Protein AF-A0A6M5YLL1-F1 (afdb_monomer)

Organism: NCBI:txid2774151

Mean predicted aligned error: 6.55 Å

Nearest PDB structures (foldseek):
  3fbz-assembly3_C  TM=6.568E-01  e=9.996E+00  Captovirus AFV1
  6pja-assembly1_A  TM=4.181E-01  e=7.401E+00  Escherichia coli

Foldseek 3Di:
DDLVLQLVVLCVDPVSVVLLQVLLCVLCVVPNHDPRSVLSSSLLSNLLLVVLVCVVVVPPDDPVVVVVVSLVVSLVVVVVVVDDSVSSSSSSVSSNVSNVVDDCPHPNSVSSNVSVVVVD

Radius of gyration: 13.65 Å; Cα contacts (8 Å, |Δi|>4): 118; chains: 1; bounding box: 34×25×36 Å

pLDDT: mean 78.91, std 10.05, range [52.75, 90.19]

Secondary structure (DSSP, 8-state):
--HHHHHHHHTTSHHHHHHHHHHHHHHHTTT-TTTTHHHHHHHHHHHHHHHHHHHHTT-SS--HHHHHHHHHHHHHHHHHTT--HHHHHHHHHHHHHHHHT--TTSHHHHHHHHHHHHT-

Structure (mmCIF, N/CA/C/O backbone):
data_AF-A0A6M5YLL1-F1
#
_entry.id   AF-A0A6M5YLL1-F1
#
loop_
_atom_site.group_PDB
_atom_site.id
_atom_site.type_symbol
_atom_site.label_atom_id
_atom_site.label_alt_id
_atom_site.label_comp_id
_atom_site.label_asym_id
_atom_site.label_entity_id
_atom_site.label_seq_id
_atom_site.pdbx_PDB_ins_code
_atom_site.Cartn_x
_atom_site.Cartn_y
_atom_site.Cartn_z
_a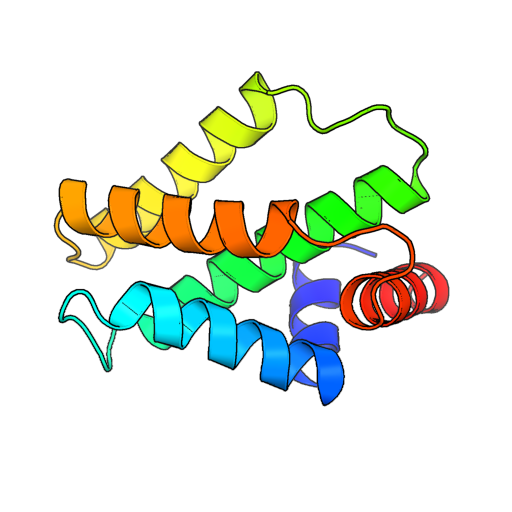tom_site.occupancy
_atom_site.B_iso_or_equiv
_atom_site.auth_seq_id
_atom_site.auth_comp_id
_atom_site.auth_asym_id
_atom_site.auth_atom_id
_atom_site.pdbx_PDB_model_num
ATOM 1 N N . MET A 1 1 ? 4.049 7.749 -16.153 1.00 80.44 1 MET A N 1
ATOM 2 C CA . MET A 1 1 ? 2.800 7.187 -15.592 1.00 80.44 1 MET A CA 1
ATOM 3 C C . MET A 1 1 ? 2.414 7.818 -14.247 1.00 80.44 1 MET A C 1
ATOM 5 O O . MET A 1 1 ? 3.293 8.070 -13.425 1.00 80.44 1 MET A O 1
ATOM 9 N N . ASP A 1 2 ? 1.122 8.080 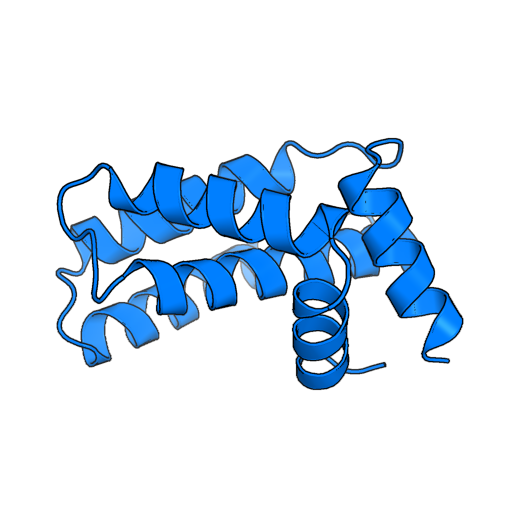-14.017 1.00 79.56 2 ASP A N 1
ATOM 10 C CA . ASP A 1 2 ? 0.568 8.582 -12.746 1.00 79.56 2 ASP A CA 1
ATOM 11 C C . ASP A 1 2 ? 0.059 7.463 -11.805 1.00 79.56 2 ASP A C 1
ATOM 13 O O . ASP A 1 2 ? -0.007 6.288 -12.173 1.00 79.56 2 ASP A O 1
ATOM 17 N N . ARG A 1 3 ? -0.315 7.838 -10.570 1.00 78.88 3 ARG A N 1
ATOM 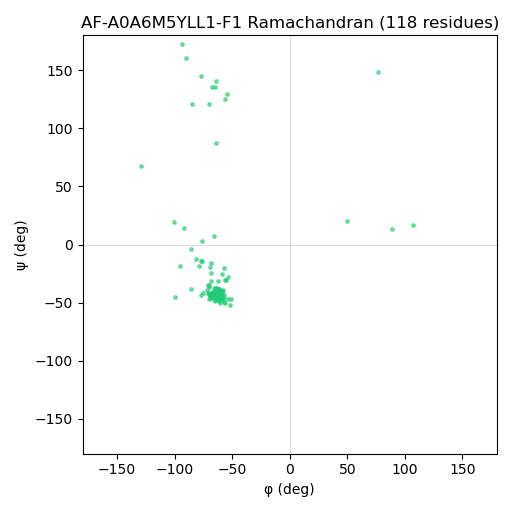18 C CA . ARG A 1 3 ? -0.806 6.933 -9.508 1.00 78.88 3 ARG A CA 1
ATOM 19 C C . ARG A 1 3 ? -1.979 6.065 -9.967 1.00 78.88 3 ARG A C 1
ATOM 21 O O . ARG A 1 3 ? -2.032 4.876 -9.644 1.00 78.88 3 ARG A O 1
ATOM 28 N N . THR A 1 4 ? -2.963 6.671 -10.622 1.00 82.06 4 THR A N 1
ATOM 29 C CA . THR A 1 4 ? -4.236 6.016 -10.942 1.00 82.06 4 THR A CA 1
ATOM 30 C C . THR A 1 4 ? -4.011 4.948 -12.003 1.00 82.06 4 THR A C 1
ATOM 32 O O . THR A 1 4 ? -4.482 3.821 -11.850 1.00 82.06 4 THR A O 1
ATOM 35 N N . GLN A 1 5 ? -3.201 5.272 -13.013 1.00 85.06 5 GLN A N 1
ATOM 36 C CA . GLN A 1 5 ? -2.723 4.323 -14.019 1.00 85.06 5 GLN A CA 1
ATOM 37 C C . GLN A 1 5 ? -1.944 3.163 -13.379 1.00 85.06 5 GLN A C 1
ATOM 39 O O . GLN A 1 5 ? -2.269 2.005 -13.642 1.00 85.06 5 GLN A O 1
ATOM 44 N N . PHE A 1 6 ? -0.997 3.443 -12.469 1.00 85.38 6 PHE A N 1
ATOM 45 C CA . PHE A 1 6 ? -0.264 2.384 -11.761 1.00 85.38 6 PHE A CA 1
ATOM 46 C C . PHE A 1 6 ? -1.201 1.469 -10.982 1.00 85.38 6 PHE A C 1
ATOM 48 O O . PHE A 1 6 ? -1.093 0.255 -11.078 1.00 85.38 6 PHE A O 1
ATOM 55 N N . THR A 1 7 ? -2.151 2.037 -10.239 1.00 83.12 7 THR A N 1
ATOM 56 C CA . THR A 1 7 ? -3.079 1.261 -9.406 1.00 83.12 7 THR A CA 1
ATOM 57 C C . THR A 1 7 ? -3.946 0.338 -10.260 1.00 83.12 7 THR A C 1
ATOM 59 O O . THR A 1 7 ? -4.174 -0.813 -9.896 1.00 83.12 7 THR A O 1
ATOM 62 N N . LEU A 1 8 ? -4.416 0.819 -11.414 1.00 86.12 8 LEU A N 1
ATOM 63 C CA . LEU A 1 8 ? -5.191 0.011 -12.354 1.00 86.12 8 LEU A CA 1
ATOM 64 C C . LEU A 1 8 ? -4.360 -1.125 -12.953 1.00 86.12 8 LEU A C 1
ATOM 66 O O . LEU A 1 8 ? -4.859 -2.243 -13.054 1.00 86.12 8 LEU A O 1
ATOM 70 N N . GLN A 1 9 ? -3.107 -0.862 -13.327 1.00 86.94 9 GLN A N 1
ATOM 71 C CA . GLN A 1 9 ? -2.229 -1.898 -13.869 1.00 86.94 9 GLN A CA 1
ATOM 72 C C . GLN A 1 9 ? -1.774 -2.896 -12.800 1.00 86.94 9 GLN A C 1
ATOM 74 O O . GLN A 1 9 ? -1.775 -4.096 -13.056 1.00 86.94 9 GLN A O 1
ATOM 79 N N . ALA A 1 10 ? -1.479 -2.436 -11.584 1.00 86.12 10 ALA A N 1
ATOM 80 C CA . ALA A 1 10 ? -1.116 -3.290 -10.458 1.00 86.12 10 ALA A CA 1
ATOM 81 C C . ALA A 1 10 ? -2.248 -4.260 -10.096 1.00 86.12 10 ALA A C 1
ATOM 83 O O . ALA A 1 10 ? -1.995 -5.429 -9.849 1.00 86.12 10 ALA A O 1
ATOM 84 N N . LYS A 1 11 ? -3.508 -3.815 -10.170 1.00 84.88 11 LYS A N 1
ATOM 85 C CA . LYS A 1 11 ? -4.680 -4.687 -9.982 1.00 84.88 11 LYS A CA 1
ATOM 86 C C . LYS A 1 11 ? -4.892 -5.709 -11.105 1.00 84.88 11 LYS A C 1
ATOM 88 O O . LYS A 1 11 ? -5.636 -6.661 -10.910 1.00 84.88 11 LYS A O 1
ATOM 93 N N . ARG A 1 12 ? -4.303 -5.493 -12.284 1.00 86.62 12 ARG A N 1
ATOM 94 C CA . ARG A 1 12 ? -4.376 -6.411 -13.438 1.00 86.62 12 ARG A CA 1
ATOM 95 C C . ARG A 1 12 ? -3.180 -7.357 -13.518 1.00 86.62 12 ARG A C 1
ATOM 97 O O . ARG A 1 12 ? -3.248 -8.351 -14.229 1.00 86.62 12 ARG A O 1
ATOM 104 N N . ASN A 1 13 ? -2.088 -7.031 -12.836 1.00 90.19 13 ASN A N 1
ATOM 105 C CA . ASN A 1 13 ? -0.911 -7.876 -12.743 1.00 90.19 13 ASN A CA 1
ATOM 106 C C . ASN A 1 13 ? -1.115 -8.885 -11.607 1.00 90.19 13 ASN A C 1
ATOM 108 O O . ASN A 1 13 ? -1.311 -8.476 -10.470 1.00 90.19 13 ASN A O 1
ATOM 112 N N . GLU A 1 14 ? -1.064 -10.184 -11.903 1.00 88.62 14 GLU A N 1
ATOM 113 C CA . GLU A 1 14 ? -1.379 -11.239 -10.924 1.00 88.62 14 GLU A CA 1
ATOM 114 C C . GLU A 1 14 ? -0.482 -11.195 -9.679 1.00 88.62 14 GLU A C 1
ATOM 116 O O . GLU A 1 14 ? -0.981 -11.321 -8.564 1.00 88.62 14 GLU A O 1
ATOM 121 N N . VAL A 1 15 ? 0.820 -10.942 -9.854 1.00 88.88 15 VAL A N 1
ATOM 122 C CA . VAL A 1 15 ? 1.794 -10.864 -8.749 1.00 88.88 15 VAL A CA 1
ATOM 123 C C . VAL A 1 15 ? 1.472 -9.688 -7.832 1.00 88.88 15 VAL A C 1
ATOM 125 O O . VAL A 1 15 ? 1.419 -9.830 -6.612 1.00 88.88 15 VAL A O 1
ATOM 128 N N . LEU A 1 16 ? 1.222 -8.518 -8.420 1.00 88.88 16 LEU A N 1
ATOM 129 C CA . LEU A 1 16 ? 0.912 -7.317 -7.655 1.00 88.88 16 LEU A CA 1
ATOM 130 C C . LEU A 1 16 ? -0.474 -7.389 -7.023 1.00 88.88 16 LEU A C 1
ATOM 132 O O . LEU A 1 16 ? -0.627 -7.010 -5.870 1.00 88.88 16 LEU A O 1
ATOM 136 N N . ALA A 1 17 ? -1.476 -7.891 -7.737 1.00 88.75 17 ALA A N 1
ATOM 137 C CA . ALA A 1 17 ? -2.821 -8.052 -7.207 1.00 88.75 17 ALA A CA 1
ATOM 138 C C . ALA A 1 17 ? -2.835 -9.000 -6.000 1.00 88.75 17 ALA A C 1
ATOM 140 O O . ALA A 1 17 ? -3.424 -8.650 -4.981 1.00 88.75 17 ALA A O 1
ATOM 141 N N . ALA A 1 18 ? -2.136 -10.139 -6.085 1.00 89.31 18 ALA A N 1
ATOM 142 C CA . ALA A 1 18 ? -2.004 -11.080 -4.975 1.00 89.31 18 ALA A CA 1
ATOM 143 C C . ALA A 1 18 ? -1.309 -10.441 -3.765 1.00 89.31 18 ALA A C 1
ATOM 145 O O . ALA A 1 18 ? -1.814 -10.537 -2.650 1.00 89.31 18 ALA A O 1
ATOM 146 N N . TYR A 1 19 ? -0.205 -9.722 -3.985 1.00 89.25 19 TYR A N 1
ATOM 147 C CA . TYR A 1 19 ? 0.504 -9.026 -2.911 1.00 89.25 19 TYR A CA 1
ATOM 148 C C . TYR A 1 19 ? -0.353 -7.939 -2.244 1.00 89.25 19 TYR A C 1
ATOM 150 O O . TYR A 1 19 ? -0.402 -7.829 -1.022 1.00 89.25 19 TYR A O 1
ATOM 158 N N . LEU A 1 20 ? -1.058 -7.130 -3.037 1.00 88.31 20 LEU A N 1
ATOM 159 C CA . LEU A 1 20 ? -1.925 -6.072 -2.518 1.00 88.31 20 LEU A CA 1
ATOM 160 C C . LEU A 1 20 ? -3.086 -6.628 -1.695 1.00 88.31 20 LEU A C 1
ATOM 162 O O . LEU A 1 20 ? -3.474 -6.015 -0.700 1.00 88.31 20 LEU A O 1
ATOM 166 N N . ASP A 1 21 ? -3.632 -7.766 -2.115 1.00 86.81 21 ASP A N 1
ATOM 167 C CA . ASP A 1 21 ? -4.679 -8.466 -1.386 1.00 86.81 21 ASP A CA 1
ATOM 168 C C . ASP A 1 21 ? -4.134 -9.056 -0.076 1.00 86.81 21 ASP A C 1
ATOM 170 O O . ASP A 1 21 ? -4.709 -8.805 0.979 1.00 86.81 21 ASP A O 1
ATOM 174 N N . GLU A 1 22 ? -2.969 -9.712 -0.103 1.00 87.31 22 GLU A N 1
ATOM 175 C CA . GLU A 1 22 ? -2.294 -10.248 1.089 1.00 87.31 22 GLU A CA 1
ATOM 176 C C . GLU A 1 22 ? -2.013 -9.156 2.133 1.00 87.31 22 GLU A C 1
ATOM 178 O O . GLU A 1 22 ? -2.379 -9.291 3.304 1.00 87.31 22 GLU A O 1
ATOM 183 N N . VAL A 1 23 ? -1.427 -8.034 1.707 1.00 86.06 23 VAL A N 1
ATOM 184 C CA . VAL A 1 23 ? -1.101 -6.904 2.587 1.00 86.06 23 VAL A CA 1
ATOM 185 C C . VAL A 1 23 ? -2.362 -6.266 3.171 1.00 86.06 23 VAL A C 1
ATOM 187 O O . VAL A 1 23 ? -2.406 -5.935 4.359 1.00 86.06 23 VAL A O 1
ATOM 190 N N . ALA A 1 24 ? -3.411 -6.109 2.362 1.00 84.00 24 ALA A N 1
ATOM 191 C CA . ALA A 1 24 ? -4.682 -5.588 2.841 1.00 84.00 24 ALA A CA 1
ATOM 192 C C . ALA A 1 24 ? -5.357 -6.553 3.824 1.00 84.00 24 ALA A C 1
ATOM 194 O O . ALA A 1 24 ? -5.867 -6.116 4.856 1.00 84.00 24 ALA A O 1
ATOM 195 N N . GLN A 1 25 ? -5.337 -7.857 3.545 1.00 82.00 25 GLN A N 1
ATOM 196 C CA . GLN A 1 25 ? -5.899 -8.875 4.427 1.00 82.00 25 GLN A CA 1
ATOM 197 C C . GLN A 1 25 ? -5.170 -8.923 5.773 1.00 82.00 25 GLN A C 1
ATOM 199 O O . GLN A 1 25 ? -5.848 -8.919 6.805 1.00 82.00 25 GLN A O 1
ATOM 204 N N . GLY A 1 26 ? -3.833 -8.877 5.771 1.00 79.12 26 GLY A N 1
ATOM 205 C CA . GLY A 1 26 ? -3.011 -8.782 6.982 1.00 79.12 26 GLY A CA 1
ATOM 206 C C . GLY A 1 26 ? -3.454 -7.622 7.873 1.00 79.12 26 GLY A C 1
ATOM 207 O O . GLY A 1 26 ? -3.870 -7.836 9.010 1.00 79.12 26 GLY A O 1
ATOM 208 N N . ALA A 1 27 ? -3.567 -6.426 7.291 1.00 75.25 27 ALA A N 1
ATOM 209 C CA . ALA A 1 27 ? -4.001 -5.229 8.006 1.00 75.25 27 ALA A CA 1
ATOM 210 C C . ALA A 1 27 ? -5.482 -5.249 8.458 1.00 75.25 27 ALA A C 1
ATOM 212 O O . ALA A 1 27 ? -5.850 -4.594 9.437 1.00 75.25 27 ALA A O 1
ATOM 213 N N . THR A 1 28 ? -6.362 -6.015 7.793 1.00 68.44 28 THR A N 1
ATOM 214 C CA . THR A 1 28 ? -7.766 -6.197 8.232 1.00 68.44 28 THR A CA 1
ATOM 215 C C . THR A 1 28 ? -7.966 -7.242 9.330 1.00 68.44 28 THR A C 1
ATOM 217 O O . THR A 1 28 ? -9.055 -7.286 9.924 1.00 68.44 28 THR A O 1
ATOM 220 N N . ALA A 1 29 ? -6.960 -8.073 9.635 1.00 59.28 29 ALA A N 1
ATOM 221 C CA . ALA A 1 29 ? -7.047 -9.093 10.684 1.00 59.28 29 ALA A CA 1
ATOM 222 C C . ALA A 1 29 ? -7.398 -8.493 12.063 1.00 59.28 29 ALA A C 1
ATOM 224 O O . ALA A 1 29 ? -8.014 -9.167 12.888 1.00 59.28 29 ALA A O 1
ATOM 225 N N . SER A 1 30 ? -7.163 -7.188 12.238 1.00 54.78 30 SER A N 1
ATOM 226 C CA . SER A 1 30 ? -7.569 -6.329 13.361 1.00 54.78 30 SER A CA 1
ATOM 227 C C . SER A 1 30 ? -9.093 -6.097 13.518 1.00 54.78 30 SER A C 1
ATOM 229 O O . SER A 1 30 ? -9.523 -5.310 14.363 1.00 54.78 30 SER A O 1
ATOM 231 N N . GLY A 1 31 ? -9.944 -6.790 12.747 1.00 53.19 31 GLY A N 1
ATOM 232 C CA . GLY A 1 31 ? -11.371 -6.964 13.058 1.00 53.19 31 GLY A CA 1
ATOM 233 C C . GLY A 1 31 ? -12.375 -6.177 12.206 1.00 53.19 31 GLY A C 1
ATOM 234 O O . GLY A 1 31 ? -13.520 -6.041 12.627 1.00 53.19 31 GLY A O 1
ATOM 235 N N . HIS A 1 32 ? -12.001 -5.643 11.036 1.00 55.06 32 HIS A N 1
ATOM 236 C CA . HIS A 1 32 ? -12.907 -4.933 10.102 1.00 55.06 32 HIS A CA 1
ATOM 237 C C . HIS A 1 32 ? -12.771 -5.504 8.675 1.00 55.06 32 HIS A C 1
ATOM 239 O O . HIS A 1 32 ? -12.258 -4.859 7.762 1.00 55.06 32 HIS A O 1
ATOM 245 N N . ARG A 1 33 ? -13.199 -6.762 8.490 1.00 55.41 33 ARG A N 1
ATOM 246 C CA . ARG A 1 33 ? -12.796 -7.606 7.346 1.00 55.41 33 ARG A CA 1
ATOM 247 C C . ARG A 1 33 ? -13.345 -7.212 5.967 1.00 55.41 33 ARG A C 1
ATOM 249 O O . ARG A 1 33 ? -12.633 -7.383 4.991 1.00 55.41 33 ARG A O 1
ATOM 256 N N . ALA A 1 34 ? -14.570 -6.693 5.846 1.00 54.62 34 ALA A N 1
ATOM 257 C CA . ALA A 1 34 ? -15.196 -6.535 4.520 1.00 54.62 34 ALA A CA 1
ATOM 258 C C . ALA A 1 34 ? -15.113 -5.110 3.941 1.00 54.62 34 ALA A C 1
ATOM 260 O O . ALA A 1 34 ? -14.751 -4.934 2.782 1.00 54.62 34 ALA A O 1
ATOM 261 N N . ALA A 1 35 ? -15.404 -4.077 4.739 1.00 56.16 35 ALA A N 1
ATOM 262 C CA . ALA A 1 35 ? -15.389 -2.687 4.264 1.00 56.16 35 ALA A CA 1
ATOM 263 C C . ALA A 1 35 ? -13.968 -2.086 4.177 1.00 56.16 35 ALA A C 1
ATOM 265 O O . ALA A 1 35 ? -13.756 -1.090 3.488 1.00 56.16 35 ALA A O 1
ATOM 266 N N . GLY A 1 36 ? -12.995 -2.691 4.870 1.00 63.12 36 GLY A N 1
ATOM 267 C CA . GLY A 1 36 ? -11.610 -2.216 4.945 1.00 63.12 36 GLY A CA 1
ATOM 268 C C . GLY A 1 36 ? -10.698 -2.662 3.834 1.00 63.12 36 GLY A C 1
ATOM 269 O O . GLY A 1 36 ? -9.871 -1.878 3.381 1.00 63.12 36 GLY A O 1
ATOM 270 N N . ALA A 1 37 ? -10.852 -3.910 3.392 1.00 69.06 37 ALA A N 1
ATOM 271 C CA . ALA A 1 37 ? -9.907 -4.543 2.482 1.00 69.06 37 ALA A CA 1
ATOM 272 C C . ALA A 1 37 ? -9.746 -3.732 1.189 1.00 69.06 37 ALA A C 1
ATOM 274 O O . ALA A 1 37 ? -8.634 -3.394 0.806 1.00 69.06 37 ALA A O 1
ATOM 275 N N . GLY A 1 38 ? -10.851 -3.287 0.579 1.00 72.50 38 GLY A N 1
ATOM 276 C CA . GLY A 1 38 ? -10.803 -2.464 -0.636 1.00 72.50 38 GLY A CA 1
ATOM 277 C C . GLY A 1 38 ? -10.107 -1.108 -0.457 1.00 72.50 38 GLY A C 1
ATOM 278 O O . GLY A 1 38 ? -9.485 -0.607 -1.395 1.00 72.50 38 GLY A O 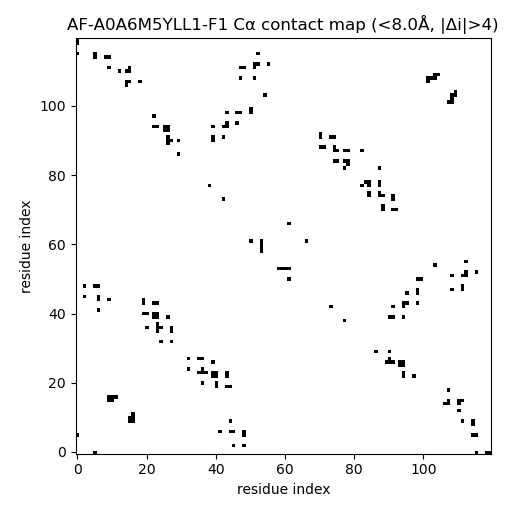1
ATOM 279 N N . LEU A 1 39 ? -10.186 -0.519 0.739 1.00 75.06 39 LEU A N 1
ATOM 280 C CA . LEU A 1 39 ? -9.510 0.737 1.063 1.00 75.06 39 LEU A CA 1
ATOM 281 C C . LEU A 1 39 ? -8.021 0.505 1.302 1.00 75.06 39 LEU A C 1
ATOM 283 O O . LEU A 1 39 ? -7.198 1.225 0.744 1.00 75.06 39 LEU A O 1
ATOM 287 N N . LEU A 1 40 ? -7.683 -0.547 2.042 1.00 80.38 40 LEU A N 1
ATOM 288 C CA . LEU A 1 40 ? -6.307 -0.928 2.343 1.00 80.38 40 LEU A CA 1
ATOM 289 C C . LEU A 1 40 ? -5.553 -1.418 1.104 1.00 80.38 40 LEU A C 1
ATOM 291 O O . LEU A 1 40 ? -4.377 -1.107 0.971 1.00 80.38 40 LEU A O 1
ATOM 295 N N . ILE A 1 41 ? -6.229 -2.049 0.137 1.00 83.50 41 ILE A N 1
ATOM 296 C CA . ILE A 1 41 ? -5.666 -2.321 -1.198 1.00 83.50 41 ILE A CA 1
ATOM 297 C C . ILE A 1 41 ? -5.250 -1.007 -1.877 1.00 83.50 41 ILE A C 1
ATOM 299 O O . ILE A 1 41 ? -4.210 -0.940 -2.530 1.00 83.50 41 ILE A O 1
ATOM 303 N N . GLY A 1 42 ? -6.050 0.055 -1.731 1.00 79.62 42 GLY A N 1
ATOM 304 C CA . GLY A 1 42 ? -5.722 1.385 -2.248 1.00 79.62 42 GLY A CA 1
ATOM 305 C C . GLY A 1 42 ? -4.488 1.994 -1.577 1.00 79.62 42 GLY A C 1
ATOM 306 O O . GLY A 1 42 ? -3.618 2.514 -2.279 1.00 79.62 4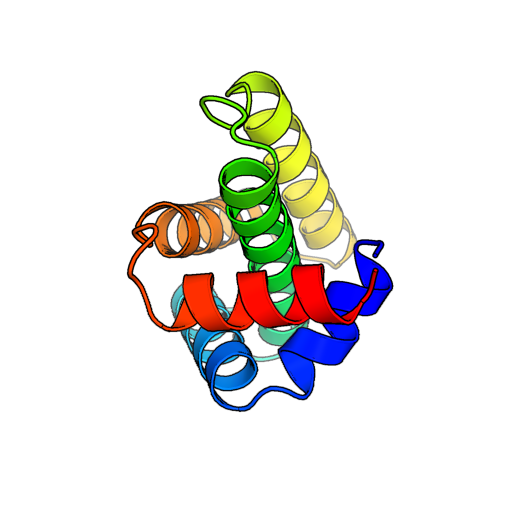2 GLY A O 1
ATOM 307 N N . VAL A 1 43 ? -4.394 1.872 -0.250 1.00 81.81 43 VAL A N 1
ATOM 308 C CA . VAL A 1 43 ? -3.230 2.305 0.544 1.00 81.81 43 VAL A CA 1
ATOM 309 C C . VAL A 1 43 ? -1.980 1.521 0.132 1.00 81.81 43 VAL A C 1
ATOM 311 O O . VAL A 1 43 ? -0.943 2.117 -0.154 1.00 81.81 43 VAL A O 1
ATOM 314 N N . ALA A 1 44 ? -2.084 0.195 0.022 1.00 85.00 44 ALA A N 1
ATOM 315 C CA . ALA A 1 44 ? -0.986 -0.693 -0.351 1.00 85.00 44 ALA A CA 1
ATOM 316 C C . ALA A 1 44 ? -0.487 -0.410 -1.774 1.00 85.00 44 ALA A C 1
ATOM 318 O O . ALA A 1 44 ? 0.716 -0.275 -1.996 1.00 85.00 44 ALA A O 1
ATOM 319 N N . ALA A 1 45 ? -1.402 -0.228 -2.733 1.00 85.50 45 ALA A N 1
ATOM 320 C CA . ALA A 1 45 ? -1.055 0.071 -4.123 1.00 85.50 45 ALA A CA 1
ATOM 321 C C . ALA A 1 45 ? -0.340 1.413 -4.242 1.00 85.50 45 ALA A C 1
ATOM 323 O O . ALA A 1 45 ? 0.596 1.567 -5.027 1.00 85.50 45 ALA A O 1
ATOM 324 N N . TYR A 1 46 ? -0.775 2.383 -3.444 1.00 82.69 46 TYR A N 1
ATOM 325 C CA . TYR A 1 46 ? -0.165 3.692 -3.400 1.00 82.69 46 TYR A CA 1
ATOM 326 C C . TYR A 1 46 ? 1.232 3.661 -2.757 1.00 82.69 46 TYR A C 1
ATOM 328 O O . TYR A 1 46 ? 2.178 4.212 -3.326 1.00 82.69 46 TYR A O 1
ATOM 336 N N . ALA A 1 47 ? 1.380 2.994 -1.609 1.00 82.56 47 ALA A N 1
ATOM 337 C CA . ALA A 1 47 ? 2.671 2.820 -0.950 1.00 82.56 47 ALA A CA 1
ATOM 338 C C . ALA A 1 47 ? 3.667 2.128 -1.892 1.00 82.56 47 ALA A C 1
ATOM 340 O O . ALA A 1 47 ? 4.801 2.587 -2.048 1.00 82.56 47 ALA A O 1
ATOM 341 N N . LEU A 1 48 ? 3.210 1.084 -2.592 1.00 86.06 48 LEU A N 1
ATOM 342 C CA . LEU A 1 48 ? 4.022 0.338 -3.542 1.00 86.06 48 LEU A CA 1
ATOM 343 C C . LEU A 1 48 ? 4.434 1.201 -4.737 1.00 86.06 48 LEU A C 1
ATOM 345 O O . LEU A 1 48 ? 5.615 1.259 -5.064 1.00 86.06 48 LEU A O 1
ATOM 349 N N . TYR A 1 49 ? 3.493 1.921 -5.354 1.00 86.62 49 TYR A N 1
ATOM 350 C CA . TYR A 1 49 ? 3.787 2.867 -6.433 1.00 86.62 49 TYR A CA 1
ATOM 351 C C . TYR A 1 49 ? 4.904 3.836 -6.050 1.00 86.62 49 TYR A C 1
ATOM 353 O O . TYR A 1 49 ? 5.830 4.062 -6.829 1.00 86.62 49 TYR A O 1
ATOM 361 N N . ARG A 1 50 ? 4.821 4.417 -4.849 1.00 80.44 50 ARG A N 1
ATOM 362 C CA . ARG A 1 50 ? 5.788 5.415 -4.399 1.00 80.44 50 ARG A CA 1
ATOM 363 C C . ARG A 1 50 ? 7.149 4.787 -4.121 1.00 80.44 50 ARG A C 1
ATOM 365 O O . ARG A 1 50 ? 8.149 5.351 -4.547 1.00 80.44 50 ARG A O 1
ATOM 372 N N . LEU A 1 51 ? 7.189 3.619 -3.483 1.00 83.00 51 LEU A N 1
ATOM 373 C CA . LEU A 1 51 ? 8.428 2.881 -3.242 1.00 83.00 51 LEU A CA 1
ATOM 374 C C . LEU A 1 51 ? 9.131 2.512 -4.556 1.00 83.00 51 LEU A C 1
ATOM 376 O O . LEU A 1 51 ? 10.299 2.842 -4.748 1.00 83.00 51 LEU A O 1
ATOM 380 N N . VAL A 1 52 ? 8.392 1.912 -5.491 1.00 86.50 52 VAL A N 1
ATOM 381 C CA . VAL A 1 52 ? 8.882 1.556 -6.830 1.00 86.50 52 VAL A CA 1
ATOM 382 C C . VAL A 1 52 ? 9.376 2.799 -7.568 1.00 86.50 52 VAL A C 1
ATOM 384 O O . VAL A 1 52 ? 10.438 2.771 -8.187 1.00 86.50 52 VAL A O 1
ATOM 387 N N . ARG A 1 53 ? 8.634 3.909 -7.491 1.00 82.19 53 ARG A N 1
ATOM 388 C CA . ARG A 1 53 ? 9.022 5.163 -8.136 1.00 82.19 53 ARG A CA 1
ATOM 389 C C . ARG A 1 53 ? 10.288 5.763 -7.528 1.00 82.19 53 ARG A C 1
ATOM 391 O O . ARG A 1 53 ? 11.118 6.238 -8.285 1.00 82.19 53 ARG A O 1
ATOM 398 N N . ASN A 1 54 ? 10.497 5.674 -6.216 1.00 80.06 54 ASN A N 1
ATOM 399 C CA . ASN A 1 54 ? 11.754 6.117 -5.603 1.00 80.06 54 ASN A CA 1
ATOM 400 C C . ASN A 1 54 ? 12.945 5.271 -6.053 1.00 80.06 54 ASN A C 1
ATOM 402 O O . ASN A 1 54 ? 14.004 5.822 -6.346 1.00 80.06 54 ASN A O 1
ATOM 406 N N . TYR A 1 55 ? 12.771 3.944 -6.123 1.00 80.00 55 TYR A N 1
ATOM 407 C CA . TYR A 1 55 ? 13.805 3.056 -6.654 1.00 80.00 55 TYR A CA 1
ATOM 408 C C . TYR A 1 55 ? 14.117 3.374 -8.116 1.00 80.00 55 TYR A C 1
ATOM 410 O O . TYR A 1 55 ? 15.283 3.389 -8.500 1.00 80.00 55 TYR A O 1
ATOM 418 N N . PHE A 1 56 ? 13.092 3.677 -8.914 1.00 79.81 56 PHE A N 1
ATOM 419 C CA . PHE A 1 56 ? 13.242 4.066 -10.313 1.00 79.81 56 PHE A CA 1
ATOM 420 C C . PHE A 1 56 ? 13.922 5.434 -10.488 1.00 79.81 56 PHE A C 1
ATOM 422 O O . PHE A 1 56 ? 14.850 5.558 -11.280 1.00 79.81 56 PHE A O 1
ATOM 429 N N . ASP A 1 57 ? 13.500 6.446 -9.728 1.00 77.31 57 ASP A N 1
ATOM 430 C CA . ASP A 1 57 ? 14.025 7.816 -9.797 1.00 77.31 57 ASP A CA 1
ATOM 431 C C . ASP A 1 57 ? 15.406 7.951 -9.106 1.00 77.31 57 ASP A C 1
ATOM 433 O O . ASP A 1 57 ? 15.946 9.054 -9.014 1.00 77.31 57 ASP A O 1
ATOM 437 N N . HIS A 1 58 ? 15.984 6.851 -8.593 1.00 69.50 58 HIS A N 1
ATOM 438 C CA . HIS A 1 58 ? 17.214 6.810 -7.784 1.00 69.50 58 HIS A CA 1
ATOM 439 C C . HIS A 1 58 ? 17.223 7.804 -6.605 1.00 69.50 58 HIS A C 1
ATOM 441 O O . HIS A 1 58 ? 18.280 8.139 -6.059 1.00 69.50 58 HIS A O 1
ATOM 447 N N . GLN A 1 59 ? 16.050 8.278 -6.181 1.00 60.75 59 GLN A N 1
ATOM 448 C CA . GLN A 1 59 ? 15.934 9.153 -5.027 1.00 60.75 59 GLN A CA 1
ATOM 449 C C . GLN A 1 59 ? 16.237 8.325 -3.778 1.00 60.75 59 GLN A C 1
ATOM 451 O O . GLN A 1 59 ? 15.590 7.309 -3.514 1.00 60.75 59 GLN A O 1
ATOM 456 N N . LYS A 1 60 ? 17.259 8.738 -3.017 1.00 52.75 60 LYS A N 1
ATOM 457 C CA . LYS A 1 60 ? 17.612 8.127 -1.730 1.00 52.75 60 LYS A CA 1
ATOM 458 C C . LYS A 1 60 ? 16.469 8.340 -0.731 1.00 52.75 60 LYS A C 1
ATOM 460 O O . LYS A 1 60 ? 16.490 9.296 0.031 1.00 52.75 60 LYS A O 1
ATOM 465 N N . GLY A 1 61 ? 15.510 7.418 -0.743 1.00 54.03 61 GLY A N 1
ATOM 466 C CA . GLY A 1 61 ? 14.413 7.326 0.215 1.00 54.03 61 GLY A CA 1
ATOM 467 C C . GLY A 1 61 ? 13.296 8.345 -0.006 1.00 54.03 61 GLY A C 1
ATOM 468 O O . GLY A 1 61 ? 13.522 9.475 -0.432 1.00 54.03 61 GLY A O 1
ATOM 469 N N . LEU A 1 62 ? 12.068 7.948 0.340 1.00 53.25 62 LEU A N 1
ATOM 470 C CA . LEU A 1 62 ? 11.036 8.920 0.694 1.00 53.25 62 LEU A CA 1
ATOM 471 C C . LEU A 1 62 ? 11.602 9.807 1.802 1.00 53.25 62 LEU A C 1
ATOM 473 O O . LEU A 1 62 ? 12.074 9.272 2.808 1.00 53.25 62 LEU A O 1
ATOM 477 N N . GLN A 1 63 ? 11.519 11.134 1.668 1.00 61.38 63 GLN A N 1
ATOM 478 C CA . GLN A 1 63 ? 11.703 11.973 2.845 1.00 61.38 63 GLN A CA 1
ATOM 479 C C . GLN A 1 63 ? 10.678 11.516 3.880 1.00 61.38 63 GLN A C 1
ATOM 481 O O . GLN A 1 63 ? 9.483 11.434 3.598 1.00 61.38 63 GLN A O 1
ATOM 486 N N . GLU A 1 64 ? 11.148 11.177 5.076 1.00 61.53 64 GLU A N 1
ATOM 487 C CA . GLU A 1 64 ? 10.322 10.599 6.138 1.00 61.53 64 GLU A CA 1
ATOM 488 C C . GLU A 1 64 ? 9.085 11.472 6.444 1.00 61.53 64 GLU A C 1
ATOM 490 O O . GLU A 1 64 ? 8.025 10.968 6.809 1.00 61.53 64 GLU A O 1
ATOM 495 N N . ALA A 1 65 ? 9.195 12.784 6.206 1.00 65.19 65 ALA A N 1
ATOM 496 C CA . ALA A 1 65 ? 8.110 13.756 6.290 1.00 65.19 65 ALA A CA 1
ATOM 497 C C . ALA A 1 65 ? 7.014 13.568 5.222 1.00 65.19 65 ALA A C 1
ATOM 499 O O . ALA A 1 65 ? 5.832 13.623 5.562 1.00 65.19 65 ALA A O 1
ATOM 500 N N . GLU A 1 66 ? 7.379 13.306 3.962 1.00 66.00 66 GLU A N 1
ATOM 501 C CA . GLU A 1 66 ? 6.415 13.018 2.890 1.00 66.00 66 GLU A CA 1
ATOM 502 C C . GLU A 1 66 ? 5.675 11.710 3.170 1.00 66.00 66 GLU A C 1
ATOM 504 O O . GLU A 1 66 ? 4.456 11.655 3.027 1.00 66.00 66 GLU A O 1
ATOM 509 N N . LEU A 1 67 ? 6.389 10.676 3.635 1.00 68.12 67 LEU A N 1
ATOM 510 C CA . LEU A 1 67 ? 5.766 9.412 4.029 1.00 68.12 67 LEU A CA 1
ATOM 511 C C . LEU A 1 67 ? 4.768 9.634 5.174 1.00 68.12 67 LEU A C 1
ATOM 513 O O . LEU A 1 67 ? 3.638 9.163 5.104 1.00 68.12 67 LEU A O 1
ATOM 517 N N . ARG A 1 68 ? 5.142 10.392 6.211 1.00 70.81 68 ARG A N 1
ATOM 518 C CA . ARG A 1 68 ? 4.248 10.677 7.345 1.00 70.81 68 ARG A CA 1
ATOM 519 C C . ARG A 1 68 ? 3.001 11.457 6.940 1.00 70.81 68 ARG A C 1
ATOM 521 O O . ARG A 1 68 ? 1.914 11.081 7.364 1.00 70.81 68 ARG A O 1
ATOM 528 N N . GLN A 1 69 ? 3.128 12.514 6.133 1.00 74.69 69 GLN A N 1
ATOM 529 C CA . GLN A 1 69 ? 1.964 13.291 5.670 1.00 74.69 69 GLN A CA 1
ATOM 530 C C . GLN A 1 69 ? 0.955 12.424 4.920 1.00 74.69 69 GLN A C 1
ATOM 532 O O . GLN A 1 69 ? -0.253 12.560 5.074 1.00 74.69 69 GLN A O 1
ATOM 537 N N . LEU A 1 70 ? 1.477 11.509 4.128 1.00 71.50 70 LEU A N 1
ATOM 538 C CA . LEU A 1 70 ? 0.729 10.621 3.266 1.00 71.50 70 LEU A CA 1
ATOM 539 C C . LEU A 1 70 ? 0.047 9.505 4.060 1.00 71.50 70 LEU A C 1
ATOM 541 O O . LEU A 1 70 ? -1.128 9.231 3.834 1.00 71.50 70 LEU A O 1
ATOM 545 N N . LEU A 1 71 ? 0.737 8.926 5.050 1.00 77.00 71 LEU A N 1
ATOM 546 C CA . LEU A 1 71 ? 0.123 7.997 6.001 1.00 77.00 71 LEU A CA 1
ATOM 547 C C . LEU A 1 71 ? -1.020 8.686 6.755 1.00 77.00 71 LEU A C 1
ATOM 549 O O . LEU A 1 71 ? -2.099 8.117 6.867 1.00 77.00 71 LEU A O 1
ATOM 553 N N . LEU A 1 72 ? -0.821 9.928 7.210 1.00 82.50 72 LEU A N 1
ATOM 554 C CA . LEU A 1 72 ? -1.866 10.705 7.883 1.00 82.50 72 LEU A CA 1
ATOM 555 C C . LEU A 1 72 ? -3.071 10.968 6.972 1.00 82.50 72 LEU A C 1
ATOM 557 O O . LEU A 1 72 ? -4.204 10.779 7.403 1.00 82.50 72 LEU A O 1
ATOM 561 N N . GLN A 1 73 ? -2.838 11.332 5.709 1.00 82.44 73 GLN A N 1
ATOM 562 C CA . GLN A 1 73 ? -3.913 11.552 4.743 1.00 82.44 73 GLN A CA 1
ATOM 563 C C . GLN A 1 73 ? -4.737 10.280 4.492 1.00 82.44 73 GLN A C 1
ATOM 565 O O . GLN A 1 73 ? -5.964 10.339 4.410 1.00 82.44 73 GLN A O 1
ATOM 570 N N . GLU A 1 74 ? -4.087 9.121 4.382 1.00 77.25 74 GLU A N 1
ATOM 571 C CA . GLU A 1 74 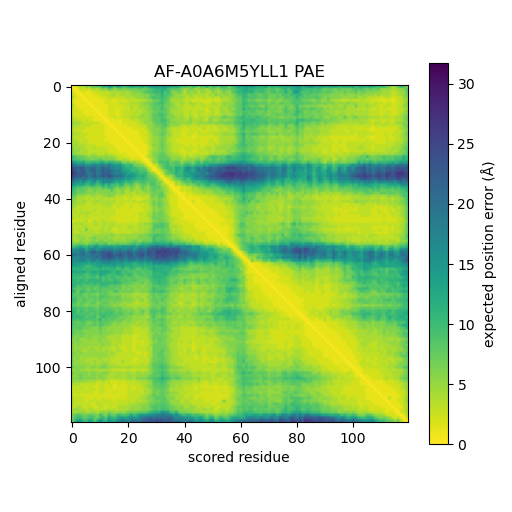? -4.791 7.853 4.186 1.00 77.25 74 GLU A CA 1
ATOM 572 C C . GLU A 1 74 ? -5.545 7.413 5.451 1.00 77.25 74 GLU A C 1
ATOM 574 O O . GLU A 1 74 ? -6.659 6.897 5.349 1.00 77.25 74 GLU A O 1
ATOM 579 N N . VAL A 1 75 ? -5.004 7.687 6.642 1.00 84.12 75 VAL A N 1
ATOM 580 C CA . VAL A 1 75 ? -5.722 7.494 7.912 1.00 84.12 75 VAL A CA 1
ATOM 581 C C . VAL A 1 75 ? -6.974 8.365 7.963 1.00 84.12 75 VAL A C 1
ATOM 583 O O . VAL A 1 75 ? -8.051 7.847 8.252 1.00 84.12 75 VAL A O 1
ATOM 586 N N . ASP A 1 76 ? -6.878 9.649 7.616 1.00 84.75 76 ASP A N 1
ATOM 587 C CA . ASP A 1 76 ? -8.037 10.547 7.578 1.00 84.75 76 ASP A CA 1
ATOM 588 C C . ASP A 1 76 ? -9.088 10.075 6.560 1.00 84.75 76 ASP A C 1
ATOM 590 O O . ASP A 1 76 ? -10.285 10.082 6.854 1.00 84.75 76 ASP A O 1
ATOM 594 N N . ASN A 1 77 ? -8.660 9.580 5.393 1.00 81.31 77 ASN A N 1
ATOM 595 C CA . ASN A 1 77 ? -9.554 8.992 4.391 1.00 81.31 77 ASN A CA 1
ATOM 596 C C . ASN A 1 77 ? -10.297 7.752 4.916 1.00 81.31 77 ASN A C 1
ATOM 598 O O . ASN A 1 77 ? -11.468 7.549 4.587 1.00 81.31 77 ASN A O 1
ATOM 602 N N . LEU A 1 78 ? -9.637 6.905 5.711 1.00 78.69 78 LEU A N 1
ATOM 603 C CA . LEU A 1 78 ? -10.270 5.752 6.355 1.00 78.69 78 LEU A CA 1
ATOM 604 C C . LEU A 1 78 ? -11.258 6.200 7.438 1.00 78.69 78 LEU A C 1
ATOM 606 O O . LEU A 1 78 ? -12.383 5.697 7.484 1.00 78.69 78 LEU A O 1
ATOM 610 N N . VAL A 1 79 ? -10.881 7.182 8.263 1.00 84.56 79 VAL A N 1
ATOM 611 C CA . VAL A 1 79 ? -11.741 7.741 9.319 1.00 84.56 79 VAL A CA 1
ATOM 612 C C . VAL A 1 79 ? -13.008 8.362 8.734 1.00 84.56 79 VAL A C 1
ATOM 614 O O . VAL A 1 79 ? -14.108 8.079 9.206 1.00 84.56 79 VAL A O 1
ATOM 617 N N . GLN A 1 80 ? -12.896 9.120 7.638 1.00 82.69 80 GLN A N 1
ATOM 618 C CA . GLN A 1 80 ? -14.052 9.659 6.906 1.00 82.69 80 GLN A CA 1
ATOM 619 C C . GLN A 1 80 ? -14.998 8.567 6.389 1.00 82.69 80 GLN A C 1
ATOM 621 O O . GLN A 1 80 ? -16.188 8.811 6.201 1.00 82.69 80 GLN A O 1
ATOM 626 N N . LYS A 1 81 ? -14.486 7.352 6.177 1.00 77.38 81 LYS A N 1
ATOM 627 C CA . LYS A 1 81 ? -15.259 6.177 5.753 1.00 77.38 81 LYS A CA 1
ATOM 628 C C . LYS A 1 81 ? -15.779 5.343 6.926 1.00 77.38 81 LYS A C 1
ATOM 630 O O . LYS A 1 81 ? -16.230 4.218 6.722 1.00 77.38 81 LYS A O 1
ATOM 635 N N . GLY A 1 82 ? -15.743 5.896 8.137 1.00 77.75 82 GLY A N 1
ATOM 636 C CA . GLY A 1 82 ? -16.308 5.295 9.342 1.00 77.75 82 GLY A CA 1
ATOM 637 C C . GLY A 1 82 ? -15.352 4.375 10.092 1.00 77.75 82 GLY A C 1
ATOM 638 O O . GLY A 1 82 ? -15.801 3.619 10.951 1.00 77.75 82 GLY A O 1
ATOM 639 N N . TRP A 1 83 ? -14.054 4.406 9.779 1.00 80.19 83 TRP A N 1
ATOM 640 C CA . TRP A 1 83 ? -13.059 3.699 10.581 1.00 80.19 83 TRP A CA 1
ATOM 641 C C . TRP A 1 83 ? -12.764 4.458 11.867 1.00 80.19 83 TRP A C 1
ATOM 643 O O . TRP A 1 83 ? -12.709 5.686 11.896 1.00 80.19 83 TRP A O 1
ATOM 653 N N . ASP A 1 84 ? -12.512 3.703 12.929 1.00 84.25 84 ASP A N 1
ATOM 654 C CA . ASP A 1 84 ? -11.895 4.260 14.123 1.00 84.25 84 ASP A CA 1
ATOM 655 C C . ASP A 1 84 ? -10.473 4.754 13.801 1.00 84.25 84 ASP A C 1
ATO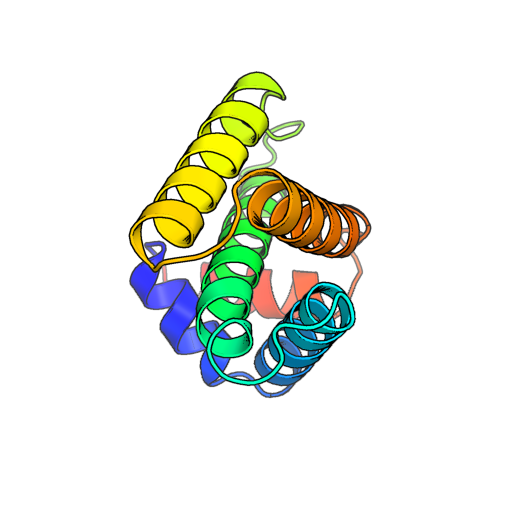M 657 O O . ASP A 1 84 ? -9.745 4.107 13.044 1.00 84.25 84 ASP A O 1
ATOM 661 N N . LYS A 1 85 ? -10.078 5.899 14.369 1.00 84.38 85 LYS A N 1
ATOM 662 C CA . LYS A 1 85 ? -8.799 6.552 14.061 1.00 84.38 85 LYS A CA 1
ATOM 663 C C . LYS A 1 85 ? -7.595 5.698 14.440 1.00 84.38 85 LYS A C 1
ATOM 665 O O . LYS A 1 85 ? -6.657 5.603 13.649 1.00 84.38 85 LYS A O 1
ATOM 670 N N . ASP A 1 86 ? -7.625 5.057 15.604 1.00 83.25 86 ASP A N 1
ATOM 671 C CA . ASP A 1 86 ? -6.509 4.235 16.070 1.00 83.25 86 ASP A CA 1
ATOM 672 C C . ASP A 1 86 ? -6.397 2.960 15.229 1.00 83.25 86 ASP A C 1
ATOM 674 O O . ASP A 1 86 ? -5.297 2.540 14.865 1.00 83.25 86 ASP A O 1
ATOM 678 N N . LYS A 1 87 ? -7.535 2.389 14.813 1.00 79.44 87 LYS A N 1
ATOM 679 C CA . LYS A 1 87 ? -7.561 1.244 13.887 1.00 79.44 87 LYS A CA 1
ATOM 680 C C . LYS A 1 87 ? -7.103 1.605 12.480 1.00 79.44 87 LYS A C 1
ATOM 682 O O . LYS A 1 87 ? -6.368 0.834 11.868 1.00 79.44 87 LYS A O 1
ATOM 687 N N . ALA A 1 88 ? -7.524 2.756 11.963 1.00 83.00 88 ALA A N 1
ATOM 688 C CA . ALA A 1 88 ? -7.079 3.267 10.672 1.00 83.00 88 ALA A CA 1
ATOM 689 C C . ALA A 1 88 ? -5.563 3.489 10.673 1.00 83.00 88 ALA A C 1
ATOM 691 O O . ALA A 1 88 ? -4.880 3.044 9.752 1.00 83.00 88 ALA A O 1
ATOM 692 N N . LEU A 1 89 ? -5.029 4.100 11.735 1.00 83.88 89 LEU A N 1
ATOM 693 C CA . LEU A 1 89 ? -3.593 4.291 11.913 1.00 83.88 89 LEU A CA 1
ATOM 694 C C . LEU A 1 89 ? -2.842 2.960 11.978 1.00 83.88 89 LEU A C 1
ATOM 696 O O . LEU A 1 89 ? -1.860 2.790 11.258 1.00 83.88 89 LEU A O 1
ATOM 700 N N . ALA A 1 90 ? -3.311 2.010 12.789 1.00 84.06 90 ALA A N 1
ATOM 701 C CA . ALA A 1 90 ? -2.695 0.691 12.900 1.00 84.06 90 ALA A CA 1
ATOM 702 C C . ALA A 1 90 ? -2.658 -0.037 11.546 1.00 84.06 90 ALA A C 1
ATOM 704 O O . ALA A 1 90 ? -1.600 -0.509 11.136 1.00 84.06 90 ALA A O 1
ATOM 705 N N . ALA A 1 91 ? -3.777 -0.052 10.818 1.00 82.38 91 ALA A N 1
ATOM 706 C CA . ALA A 1 91 ? -3.870 -0.714 9.521 1.00 82.38 91 ALA A CA 1
ATOM 707 C C . ALA A 1 91 ? -2.961 -0.058 8.468 1.00 82.38 91 ALA A C 1
ATOM 709 O O . ALA A 1 91 ? -2.249 -0.747 7.743 1.00 82.38 91 ALA A O 1
ATOM 710 N N . VAL A 1 92 ? -2.932 1.277 8.402 1.00 83.62 92 VAL A N 1
ATOM 711 C CA . VAL A 1 92 ? -2.069 2.016 7.467 1.00 83.62 92 VAL A CA 1
ATOM 712 C C . VAL A 1 92 ? -0.586 1.806 7.782 1.00 83.62 92 VAL A C 1
ATOM 714 O O . VAL A 1 92 ? 0.215 1.629 6.863 1.00 83.62 92 VAL A O 1
ATOM 717 N N . LEU A 1 93 ? -0.207 1.773 9.063 1.00 83.12 93 LEU A N 1
ATOM 718 C CA . LEU A 1 93 ? 1.165 1.472 9.478 1.00 83.12 93 LEU A CA 1
ATOM 719 C C . LEU A 1 93 ? 1.572 0.041 9.129 1.00 83.12 93 LEU A C 1
ATOM 721 O O . LEU A 1 93 ? 2.699 -0.174 8.688 1.00 83.12 93 LEU A O 1
ATOM 725 N N . GLU A 1 94 ? 0.674 -0.926 9.299 1.00 85.25 94 GLU A N 1
ATOM 726 C CA . GLU A 1 94 ? 0.927 -2.325 8.956 1.00 85.25 94 GLU A CA 1
ATOM 727 C C . GLU A 1 94 ? 1.136 -2.504 7.449 1.00 85.25 94 GLU A C 1
ATOM 729 O O . GLU A 1 94 ? 2.149 -3.069 7.032 1.00 85.25 94 GLU A O 1
ATOM 734 N N . VAL A 1 95 ? 0.253 -1.911 6.636 1.00 84.75 95 VAL A N 1
ATOM 735 C CA . VAL A 1 95 ? 0.401 -1.857 5.175 1.00 84.75 95 VAL A CA 1
ATOM 736 C C . VAL A 1 95 ? 1.729 -1.210 4.794 1.00 84.75 95 VAL A C 1
ATOM 738 O O . VAL A 1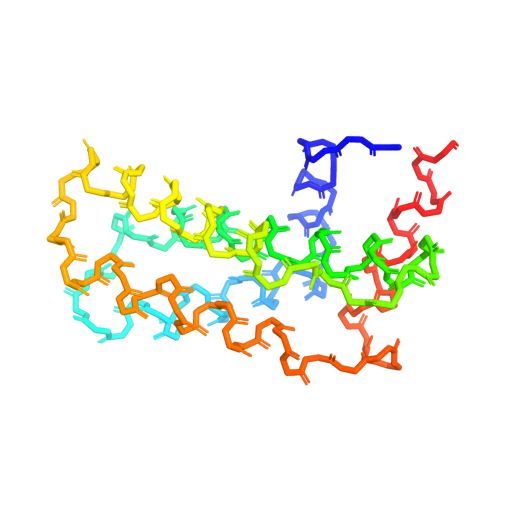 95 ? 2.502 -1.773 4.020 1.00 84.75 95 VAL A O 1
ATOM 741 N N . SER A 1 96 ? 2.030 -0.038 5.357 1.00 81.50 96 SER A N 1
ATOM 742 C CA . SER A 1 96 ? 3.270 0.674 5.057 1.00 81.50 96 SER A CA 1
ATOM 743 C C . SER A 1 96 ? 4.491 -0.159 5.416 1.00 81.50 96 SER A C 1
ATOM 745 O O . SER A 1 96 ? 5.425 -0.226 4.624 1.00 81.50 96 SER A O 1
ATOM 747 N N . LYS A 1 97 ? 4.493 -0.811 6.582 1.00 82.12 97 LYS A N 1
ATOM 748 C CA . LYS A 1 97 ? 5.600 -1.653 7.033 1.00 82.12 97 LYS A CA 1
ATOM 749 C C . LYS A 1 97 ? 5.827 -2.819 6.074 1.00 82.12 97 LYS A C 1
ATOM 751 O O . LYS A 1 97 ? 6.968 -3.034 5.673 1.00 82.12 97 LYS A O 1
ATOM 756 N N . ALA A 1 98 ? 4.760 -3.512 5.674 1.00 84.62 98 ALA A N 1
ATOM 757 C CA . ALA A 1 98 ? 4.830 -4.619 4.725 1.00 84.62 98 ALA A CA 1
ATOM 758 C C . ALA A 1 98 ? 5.419 -4.181 3.376 1.00 84.62 98 ALA A C 1
ATOM 760 O O . ALA A 1 98 ? 6.307 -4.848 2.852 1.00 84.62 98 ALA A O 1
ATOM 761 N N . VAL A 1 99 ? 4.995 -3.023 2.856 1.00 83.69 99 VAL A N 1
ATOM 762 C CA . VAL A 1 99 ? 5.522 -2.485 1.594 1.00 83.69 99 VAL A CA 1
ATOM 763 C C . VAL A 1 99 ? 6.973 -2.027 1.729 1.00 83.69 99 VAL A C 1
ATOM 765 O O . VAL A 1 99 ? 7.798 -2.351 0.884 1.00 83.69 99 VAL A O 1
ATOM 768 N N . THR A 1 100 ? 7.326 -1.302 2.792 1.00 80.50 100 THR A N 1
ATOM 769 C CA . THR A 1 100 ? 8.703 -0.806 2.992 1.00 80.50 100 THR A CA 1
ATOM 770 C C . THR A 1 100 ? 9.726 -1.906 3.270 1.00 80.50 100 THR A C 1
ATOM 772 O O . THR A 1 100 ? 10.922 -1.650 3.167 1.00 80.50 100 THR A O 1
ATOM 775 N N . ALA A 1 101 ? 9.277 -3.112 3.626 1.00 83.12 101 ALA A N 1
ATOM 776 C CA . ALA A 1 101 ? 10.145 -4.269 3.818 1.00 83.12 101 ALA A CA 1
ATOM 777 C C . ALA A 1 101 ? 10.618 -4.898 2.494 1.00 83.12 101 ALA A C 1
ATOM 779 O O . ALA A 1 101 ? 11.549 -5.703 2.512 1.00 83.12 101 ALA A O 1
ATOM 780 N N . LEU A 1 102 ? 9.999 -4.540 1.364 1.00 84.88 102 LEU A N 1
ATOM 781 C CA . LEU A 1 102 ? 10.380 -5.046 0.049 1.00 84.88 102 LEU A CA 1
ATOM 782 C C . LEU A 1 102 ? 11.759 -4.519 -0.362 1.00 84.88 102 LEU A C 1
ATOM 784 O O . LEU A 1 102 ? 12.056 -3.330 -0.230 1.00 84.88 102 LEU A O 1
ATOM 788 N N . SER A 1 103 ? 12.591 -5.407 -0.900 1.00 82.19 103 SER A N 1
ATOM 789 C CA . SER A 1 103 ? 13.899 -5.058 -1.451 1.00 82.19 103 SER A CA 1
ATOM 790 C C . SER A 1 103 ? 13.800 -4.707 -2.944 1.00 82.19 103 SER A C 1
ATOM 792 O O . SER A 1 103 ? 12.846 -5.105 -3.611 1.00 82.19 103 SER A O 1
ATOM 794 N N . PRO A 1 104 ? 14.787 -3.994 -3.521 1.00 79.94 104 PRO A N 1
ATOM 795 C CA . PRO A 1 104 ? 14.805 -3.694 -4.956 1.00 79.94 104 PRO A CA 1
ATOM 796 C C . PRO A 1 104 ? 14.729 -4.938 -5.856 1.00 79.94 104 PRO A C 1
ATOM 798 O O . PRO A 1 104 ? 14.195 -4.869 -6.961 1.00 79.94 104 PRO A O 1
ATOM 801 N N . ASP A 1 105 ? 15.261 -6.066 -5.386 1.00 83.38 105 ASP A N 1
ATOM 802 C CA . ASP A 1 105 ? 15.289 -7.344 -6.105 1.00 83.38 105 ASP A CA 1
ATOM 803 C C . ASP A 1 105 ? 14.006 -8.173 -5.920 1.00 83.38 105 ASP A C 1
ATOM 805 O O . ASP A 1 105 ? 13.863 -9.236 -6.522 1.00 83.38 105 ASP A O 1
ATOM 809 N N . ASP A 1 106 ? 13.065 -7.702 -5.098 1.00 88.88 106 ASP A N 1
ATOM 810 C CA . ASP A 1 106 ? 11.811 -8.398 -4.840 1.00 88.88 106 ASP A CA 1
ATOM 811 C C . ASP A 1 106 ? 10.953 -8.478 -6.120 1.00 88.88 106 ASP A C 1
ATOM 813 O O . ASP A 1 106 ? 10.803 -7.470 -6.826 1.00 88.88 106 ASP A O 1
ATOM 817 N N . PRO A 1 107 ? 10.353 -9.641 -6.446 1.00 87.56 107 PRO A N 1
ATOM 818 C CA . PRO A 1 107 ? 9.495 -9.788 -7.622 1.00 87.56 107 PRO A CA 1
ATOM 819 C C . PRO A 1 107 ? 8.333 -8.785 -7.657 1.00 87.56 107 PRO A C 1
ATOM 821 O O . PRO A 1 107 ? 7.936 -8.359 -8.743 1.00 87.56 107 PRO A O 1
ATOM 824 N N . VAL A 1 108 ? 7.818 -8.353 -6.501 1.00 89.88 108 VAL A N 1
ATOM 825 C CA . VAL A 1 108 ? 6.780 -7.316 -6.405 1.00 89.88 108 VAL A CA 1
ATOM 826 C C . VAL A 1 108 ? 7.329 -5.965 -6.873 1.00 89.88 108 VAL A C 1
ATOM 828 O O . VAL A 1 108 ? 6.687 -5.261 -7.658 1.00 89.88 108 VAL A O 1
ATOM 831 N N . ILE A 1 109 ? 8.545 -5.606 -6.456 1.00 88.38 109 ILE A N 1
ATOM 832 C CA . ILE A 1 109 ? 9.198 -4.364 -6.884 1.00 88.38 109 ILE A CA 1
ATOM 833 C C . ILE A 1 109 ? 9.553 -4.420 -8.368 1.00 88.38 109 ILE A C 1
ATOM 835 O O . ILE A 1 109 ? 9.255 -3.469 -9.088 1.00 88.38 109 ILE A O 1
ATOM 839 N N . GLN A 1 110 ? 10.089 -5.537 -8.861 1.00 89.44 110 GLN A N 1
ATOM 840 C CA . GLN A 1 110 ? 10.403 -5.727 -10.282 1.00 89.44 110 GLN A CA 1
ATOM 841 C C . GLN A 1 110 ? 9.152 -5.650 -11.172 1.00 89.44 110 GLN A C 1
ATOM 843 O O . GLN A 1 110 ? 9.165 -4.986 -12.217 1.00 89.44 110 GLN A O 1
ATOM 848 N N . ALA A 1 111 ? 8.038 -6.254 -10.744 1.00 88.62 111 ALA A N 1
ATOM 849 C CA . ALA A 1 111 ? 6.754 -6.140 -11.432 1.00 88.62 111 ALA A CA 1
ATOM 850 C C . ALA A 1 111 ? 6.261 -4.684 -11.453 1.00 88.62 111 ALA A C 1
ATOM 852 O O . ALA A 1 111 ? 5.877 -4.168 -12.506 1.00 88.62 111 ALA A O 1
ATOM 853 N N . GLY A 1 112 ? 6.350 -3.982 -10.320 1.00 88.25 112 GLY A N 1
ATOM 854 C CA . GLY A 1 112 ? 6.035 -2.558 -10.236 1.00 88.25 112 GLY A CA 1
ATOM 855 C C . GLY A 1 112 ? 6.919 -1.700 -11.148 1.00 88.25 112 GLY A C 1
ATOM 856 O O . GLY A 1 112 ? 6.416 -0.834 -11.865 1.00 88.25 112 GLY A O 1
ATOM 857 N N . MET A 1 113 ? 8.230 -1.949 -11.172 1.00 87.75 113 MET A N 1
ATOM 858 C CA . MET A 1 113 ? 9.180 -1.227 -12.023 1.00 87.75 113 MET A CA 1
ATOM 859 C C . MET A 1 113 ? 8.878 -1.455 -13.503 1.00 87.75 113 MET A C 1
ATOM 861 O O . MET A 1 113 ? 8.976 -0.521 -14.296 1.00 87.75 113 MET A O 1
ATOM 865 N N . THR A 1 114 ? 8.474 -2.670 -13.875 1.00 88.88 114 THR A N 1
ATOM 866 C CA . THR A 1 114 ? 8.068 -3.011 -15.245 1.00 88.88 114 THR A CA 1
ATOM 867 C C . THR A 1 114 ? 6.835 -2.217 -15.669 1.00 88.88 114 THR A C 1
ATOM 869 O O . THR A 1 114 ? 6.816 -1.663 -16.765 1.00 88.88 114 THR A O 1
ATOM 872 N N . ILE A 1 115 ? 5.846 -2.075 -14.782 1.00 87.19 115 ILE A N 1
ATOM 873 C CA . ILE A 1 115 ? 4.662 -1.241 -15.023 1.00 87.19 115 ILE A CA 1
ATOM 874 C C . ILE A 1 115 ? 5.047 0.239 -15.189 1.00 87.19 115 ILE A C 1
ATOM 876 O O . ILE A 1 115 ? 4.570 0.899 -16.110 1.00 87.19 115 ILE A O 1
ATOM 880 N N . ILE A 1 116 ? 5.933 0.776 -14.337 1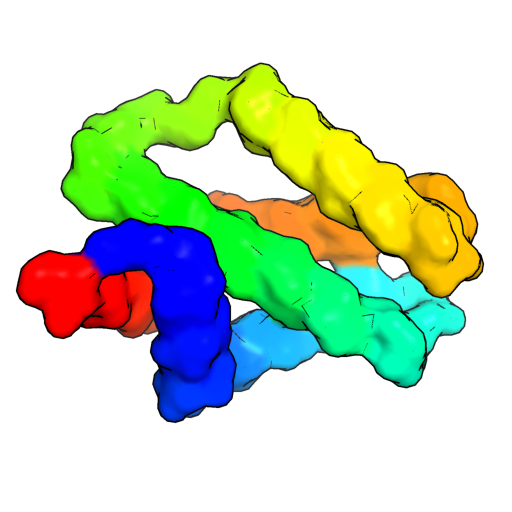.00 84.12 116 ILE A N 1
ATOM 881 C CA . ILE A 1 116 ? 6.406 2.167 -14.465 1.00 84.12 116 ILE A CA 1
ATOM 882 C C . ILE A 1 116 ? 7.157 2.388 -15.782 1.00 84.12 116 ILE A C 1
ATOM 884 O O . ILE A 1 116 ? 6.907 3.394 -16.443 1.00 84.12 116 ILE A O 1
ATOM 888 N N . LYS A 1 117 ? 8.034 1.457 -16.172 1.00 83.12 117 LYS A N 1
ATOM 889 C CA . LYS A 1 117 ? 8.808 1.520 -17.422 1.00 83.12 117 LYS A CA 1
ATOM 890 C C . LYS A 1 117 ? 7.931 1.375 -18.668 1.00 83.12 117 LYS A C 1
ATOM 892 O O . LYS A 1 117 ? 8.151 2.088 -19.635 1.00 83.12 117 LYS A O 1
ATOM 897 N N . GLY A 1 118 ? 6.951 0.471 -18.647 1.00 74.56 118 GLY A N 1
ATOM 898 C CA . GLY A 1 118 ? 6.049 0.216 -19.776 1.00 74.56 118 GLY A CA 1
ATOM 899 C C . GLY A 1 118 ? 4.945 1.263 -19.961 1.00 74.56 118 GLY A C 1
ATOM 900 O O . GLY A 1 118 ? 4.296 1.279 -21.001 1.00 74.56 118 GLY A O 1
ATOM 901 N N . GLY A 1 119 ? 4.716 2.121 -18.962 1.00 62.31 119 GLY A N 1
ATOM 902 C CA . GLY A 1 119 ? 3.780 3.250 -19.013 1.00 62.31 119 GLY A CA 1
ATOM 903 C C . GLY A 1 119 ? 4.439 4.617 -19.257 1.00 62.31 119 GLY A C 1
ATOM 904 O O . GLY A 1 119 ? 3.849 5.639 -18.878 1.00 62.31 119 GLY A O 1
ATOM 905 N N . GLN A 1 120 ? 5.673 4.641 -19.775 1.00 55.53 120 GLN A N 1
ATOM 906 C CA . GLN A 1 120 ? 6.334 5.840 -20.311 1.00 55.53 120 GLN A CA 1
ATOM 907 C C . GLN A 1 120 ? 6.094 5.975 -21.812 1.00 55.53 120 GLN A C 1
ATOM 909 O O . GLN A 1 120 ? 6.031 4.930 -22.495 1.00 55.53 120 GLN A O 1
#

Solvent-accessible surface area (backbone atoms only — not comparable to full-atom values): 6460 Å² total; per-residue (Å²): 104,56,72,69,60,49,45,56,50,37,63,69,34,67,68,42,31,52,50,28,48,51,44,13,48,61,34,23,69,85,74,48,67,74,84,41,29,72,54,36,30,51,53,34,41,49,50,41,52,51,54,32,46,30,66,71,69,66,46,89,61,75,56,69,66,62,52,50,57,49,52,50,52,53,25,51,57,37,32,78,71,72,40,55,61,70,58,25,43,51,28,52,49,46,28,47,50,62,52,69,69,58,48,84,86,32,69,62,39,46,52,47,40,48,53,51,62,73,47,102

Sequence (120 aa):
MDRTQFTLQAKRNEVLAAYLDEVAQGATASGHRAAGAGLLIGVAAYALYRLVRNYFDHQKGLQEAELRQLLLQEVDNLVQKGWDKDKALAAVLEVSKAVTALSPDDPVIQAGMTIIKGGQ